Protein AF-A0A952FE81-F1 (afdb_monomer_lite)

Radius of gyration: 19.21 Å; chains: 1; bounding box: 41×21×60 Å

Secondary structure (DSSP, 8-state):
--EEE--GGGTT-EEESS-HHHHHHHHTTS-S-HHHHHHHS--SS---EEEETT-HHHHHH-SHHHHHHHTT-EEEESSSTTHHHHSHHHHHHHHHHHHHTTT-

Structure (mmCIF, N/CA/C/O backbone):
data_AF-A0A952FE81-F1
#
_entry.id   AF-A0A952FE81-F1
#
loop_
_atom_site.group_PDB
_atom_site.id
_atom_site.type_symbol
_atom_site.label_atom_id
_atom_site.label_alt_id
_atom_site.label_comp_id
_atom_site.label_asym_id
_atom_site.label_entity_id
_atom_site.label_seq_id
_atom_site.pdbx_PDB_ins_code
_atom_site.Cartn_x
_atom_site.Cartn_y
_atom_site.Cartn_z
_atom_site.occupancy
_atom_site.B_iso_or_equiv
_atom_site.auth_seq_id
_atom_site.auth_comp_id
_atom_site.auth_asym_id
_atom_site.auth_atom_id
_atom_site.pdbx_PDB_model_num
ATOM 1 N N . HIS A 1 1 ? 15.187 -2.087 -17.226 1.00 66.25 1 HIS A N 1
ATOM 2 C CA . HIS A 1 1 ? 14.173 -2.955 -16.595 1.00 66.25 1 HIS A CA 1
ATOM 3 C C . HIS A 1 1 ? 12.855 -2.678 -17.304 1.00 66.25 1 HIS A C 1
ATOM 5 O O . HIS A 1 1 ? 12.380 -1.556 -17.210 1.00 66.25 1 HIS A O 1
ATOM 11 N N . GLY A 1 2 ? 12.369 -3.620 -18.119 1.00 85.38 2 GLY A N 1
ATOM 12 C CA . GLY A 1 2 ? 11.178 -3.462 -18.975 1.00 85.38 2 GLY A CA 1
ATOM 13 C C . GLY A 1 2 ? 11.472 -3.255 -20.466 1.00 85.38 2 GLY A C 1
ATOM 14 O O . GLY A 1 2 ? 10.585 -3.418 -21.299 1.00 85.38 2 GLY A O 1
ATOM 15 N N . THR A 1 3 ? 12.717 -2.936 -20.821 1.00 92.44 3 THR A N 1
ATOM 16 C CA . THR A 1 3 ? 13.137 -2.745 -22.209 1.00 92.44 3 THR A CA 1
ATOM 17 C C . THR A 1 3 ? 14.528 -3.307 -22.478 1.00 92.44 3 THR A C 1
ATOM 19 O O . THR A 1 3 ? 15.324 -3.453 -21.545 1.00 92.44 3 THR A O 1
ATOM 22 N N . TYR A 1 4 ? 14.810 -3.606 -23.746 1.00 92.94 4 TYR A N 1
ATOM 23 C CA . TYR A 1 4 ? 16.105 -4.061 -24.251 1.00 92.94 4 TYR A CA 1
ATOM 24 C C . TYR A 1 4 ? 16.434 -3.392 -25.594 1.00 92.94 4 TYR A C 1
ATOM 26 O O . TYR A 1 4 ? 15.533 -2.917 -26.286 1.00 92.94 4 TYR A O 1
ATOM 34 N N . GLU A 1 5 ? 17.717 -3.334 -25.950 1.00 95.25 5 GLU A N 1
ATOM 35 C CA . GLU A 1 5 ? 18.153 -2.836 -27.260 1.00 95.25 5 GLU A CA 1
ATOM 36 C C . GLU A 1 5 ? 17.913 -3.903 -28.337 1.00 95.25 5 GLU A C 1
ATOM 38 O O . GLU A 1 5 ? 18.290 -5.066 -28.169 1.00 95.25 5 GLU A O 1
ATOM 43 N N . GLY A 1 6 ? 17.253 -3.514 -29.428 1.00 91.25 6 GLY A N 1
ATOM 44 C CA . GLY A 1 6 ? 16.987 -4.382 -30.571 1.00 91.25 6 GLY A CA 1
ATOM 45 C C . GLY A 1 6 ? 18.263 -4.757 -31.326 1.00 91.25 6 GLY A C 1
ATOM 46 O O . GLY A 1 6 ? 19.262 -4.041 -31.304 1.00 91.25 6 GLY A O 1
ATOM 47 N N . THR A 1 7 ? 18.226 -5.897 -32.015 1.00 92.94 7 THR A N 1
ATOM 48 C CA . THR A 1 7 ? 19.333 -6.390 -32.852 1.00 92.94 7 THR A CA 1
ATOM 49 C C . THR A 1 7 ? 18.818 -6.717 -34.254 1.00 92.94 7 THR A C 1
ATOM 51 O O . THR A 1 7 ? 17.619 -6.930 -34.440 1.00 92.94 7 THR A O 1
ATOM 54 N N . GLY A 1 8 ? 19.702 -6.745 -35.255 1.00 91.88 8 GLY A N 1
ATOM 55 C CA . GLY A 1 8 ? 19.310 -7.015 -36.642 1.00 91.88 8 GLY A CA 1
ATOM 56 C C . GLY A 1 8 ? 18.450 -5.890 -37.226 1.00 91.88 8 GLY A C 1
ATOM 57 O O . GLY A 1 8 ? 18.853 -4.733 -37.214 1.00 91.88 8 GLY A O 1
ATOM 58 N N . GLU A 1 9 ? 17.253 -6.211 -37.719 1.00 91.88 9 GLU A N 1
ATOM 59 C CA . GLU A 1 9 ? 16.331 -5.228 -38.324 1.00 91.88 9 GLU A CA 1
ATOM 60 C C . GLU A 1 9 ? 15.828 -4.152 -37.338 1.00 91.88 9 GLU A C 1
ATOM 62 O O . GLU A 1 9 ? 15.322 -3.102 -37.747 1.00 91.88 9 GLU A O 1
ATOM 67 N N . ASP A 1 10 ? 15.992 -4.392 -36.035 1.00 91.19 10 ASP A N 1
ATOM 68 C CA . ASP A 1 10 ? 15.625 -3.473 -34.957 1.00 91.19 10 ASP A CA 1
ATOM 69 C C . ASP A 1 10 ? 16.833 -2.803 -34.282 1.00 91.19 10 ASP A C 1
ATOM 71 O O . ASP A 1 10 ? 16.691 -2.211 -33.210 1.00 91.19 10 ASP A O 1
ATOM 75 N N . GLU A 1 11 ? 18.020 -2.867 -34.893 1.00 94.56 11 GLU A N 1
ATOM 76 C CA . GLU A 1 11 ? 19.221 -2.204 -34.379 1.00 94.56 11 GLU A CA 1
ATOM 77 C C . GLU A 1 11 ? 18.988 -0.693 -34.166 1.00 94.56 11 GLU A C 1
ATOM 79 O O . GLU A 1 11 ? 18.417 0.009 -35.004 1.00 94.56 11 GLU A O 1
ATOM 84 N N . GLY A 1 12 ? 19.393 -0.195 -32.993 1.00 93.12 12 GLY A N 1
ATOM 85 C CA . GLY A 1 12 ? 19.182 1.196 -32.575 1.00 93.12 12 GLY A CA 1
ATOM 86 C C . GLY A 1 12 ? 17.791 1.510 -32.005 1.00 93.12 12 GLY A C 1
ATOM 87 O O . GLY A 1 12 ? 17.541 2.657 -31.629 1.00 93.12 12 GLY A O 1
ATOM 88 N N . LYS A 1 13 ? 16.882 0.528 -31.905 1.00 94.88 13 LYS A N 1
ATOM 89 C CA . LYS A 1 13 ? 15.572 0.692 -31.249 1.00 94.88 13 LYS A CA 1
ATOM 90 C C . LYS A 1 13 ? 15.590 0.157 -29.816 1.00 94.88 13 LYS A C 1
ATOM 92 O O . LYS A 1 13 ? 16.225 -0.852 -29.525 1.00 94.88 13 LYS A O 1
ATOM 97 N N . GLN A 1 14 ? 14.807 0.788 -28.941 1.00 94.12 14 GLN A N 1
ATOM 98 C CA . GLN A 1 14 ? 14.506 0.273 -27.604 1.00 94.12 14 GLN A CA 1
ATOM 99 C C . GLN A 1 14 ? 13.172 -0.490 -27.645 1.00 94.12 14 GLN A C 1
ATOM 101 O O . GLN A 1 14 ? 12.123 0.108 -27.889 1.00 94.12 14 GLN A O 1
ATOM 106 N N . LEU A 1 15 ? 13.202 -1.801 -27.414 1.00 94.25 15 LEU A N 1
ATOM 107 C CA . LEU A 1 15 ? 12.035 -2.686 -27.473 1.00 94.25 15 LEU A CA 1
ATOM 108 C C . LEU A 1 15 ? 11.533 -3.046 -26.071 1.00 94.25 15 LEU A C 1
ATOM 110 O O . LEU A 1 15 ? 12.311 -3.072 -25.118 1.00 94.25 15 LEU A O 1
ATOM 114 N N . LEU A 1 16 ? 10.232 -3.328 -25.932 1.00 94.06 16 LEU A N 1
ATOM 115 C CA . LEU A 1 16 ? 9.645 -3.800 -24.672 1.00 94.06 16 LEU A CA 1
ATOM 116 C C . LEU A 1 16 ? 10.014 -5.266 -24.442 1.00 94.06 16 LEU A C 1
ATOM 118 O O . LEU A 1 16 ? 9.862 -6.093 -25.336 1.00 94.06 16 LEU A O 1
ATOM 122 N N . SER A 1 17 ? 10.431 -5.608 -23.223 1.00 93.62 17 SER A N 1
ATOM 123 C CA . SER A 1 17 ? 10.694 -7.000 -22.826 1.00 93.62 17 SER A CA 1
ATOM 124 C C . SER A 1 17 ? 9.420 -7.781 -22.475 1.00 93.62 17 SER A C 1
ATOM 126 O O . SER A 1 17 ? 9.507 -8.871 -21.916 1.00 93.62 17 SER A O 1
ATOM 128 N N . PHE A 1 18 ? 8.248 -7.201 -22.726 1.00 92.19 18 PHE A N 1
ATOM 129 C CA . PHE A 1 18 ? 6.934 -7.734 -22.388 1.00 92.19 18 PHE A CA 1
ATOM 130 C C . PHE A 1 18 ? 5.891 -7.251 -23.406 1.00 92.19 18 PHE A C 1
ATOM 132 O O . PHE A 1 18 ? 6.119 -6.290 -24.144 1.00 92.19 18 PHE A O 1
ATOM 139 N N . ASP A 1 19 ? 4.737 -7.912 -23.429 1.00 94.19 19 ASP A N 1
ATOM 140 C CA . ASP A 1 19 ? 3.601 -7.504 -24.251 1.00 94.19 19 ASP A CA 1
ATOM 141 C C . ASP A 1 19 ? 2.802 -6.394 -23.548 1.00 94.19 19 ASP A C 1
ATOM 143 O O . ASP A 1 19 ? 2.278 -6.585 -22.445 1.00 94.19 19 ASP A O 1
ATOM 147 N N . ARG A 1 20 ? 2.704 -5.229 -24.196 1.00 93.31 20 ARG A N 1
ATOM 148 C CA . ARG A 1 20 ? 1.984 -4.067 -23.658 1.00 93.31 20 ARG A CA 1
ATOM 149 C C . ARG A 1 20 ? 0.499 -4.339 -23.436 1.00 93.31 20 ARG A C 1
ATOM 151 O O . ARG A 1 20 ? -0.084 -3.747 -22.530 1.00 93.31 20 ARG A O 1
ATOM 158 N N . ASP A 1 21 ? -0.116 -5.192 -24.253 1.00 95.44 21 ASP A N 1
ATOM 159 C CA . ASP A 1 21 ? -1.555 -5.441 -24.181 1.00 95.44 21 ASP A CA 1
ATOM 160 C C . ASP A 1 21 ? -1.862 -6.326 -22.971 1.00 95.44 21 ASP A C 1
ATOM 162 O O . ASP A 1 21 ? -2.853 -6.108 -22.272 1.00 95.44 21 ASP A O 1
ATOM 166 N N . VAL A 1 22 ? -0.951 -7.252 -22.647 1.00 93.75 22 VAL A N 1
ATOM 167 C CA . VAL A 1 22 ? -1.009 -8.055 -21.419 1.00 93.75 22 VAL A CA 1
ATOM 168 C C . VAL A 1 22 ? -0.844 -7.169 -20.185 1.00 93.75 22 VAL A C 1
ATOM 170 O O . VAL A 1 22 ? -1.650 -7.263 -19.260 1.00 93.75 22 VAL A O 1
ATOM 173 N N . GLU A 1 23 ? 0.152 -6.279 -20.166 1.00 91.12 23 GLU A N 1
ATOM 174 C CA . GLU A 1 23 ? 0.347 -5.352 -19.043 1.00 91.12 23 GLU A CA 1
ATOM 175 C C . GLU A 1 23 ? -0.875 -4.435 -18.861 1.00 91.12 23 GLU A C 1
ATOM 177 O O . GLU A 1 23 ? -1.411 -4.313 -17.758 1.00 91.12 23 GLU A O 1
ATOM 182 N N . THR A 1 24 ? -1.388 -3.866 -19.953 1.00 91.06 24 THR A N 1
ATOM 183 C CA . THR A 1 24 ? -2.587 -3.014 -19.941 1.00 91.06 24 THR A CA 1
ATOM 184 C C . THR A 1 24 ? -3.805 -3.762 -19.402 1.00 91.06 24 THR A C 1
ATOM 186 O O . THR A 1 24 ? -4.547 -3.225 -18.578 1.00 91.06 24 THR A O 1
ATOM 189 N N . ALA A 1 25 ? -4.007 -5.015 -19.820 1.00 93.12 25 ALA A N 1
ATOM 190 C CA . ALA A 1 25 ? -5.099 -5.840 -19.320 1.00 93.12 25 ALA A CA 1
ATOM 191 C C . ALA A 1 25 ? -4.997 -6.062 -17.804 1.00 93.12 25 ALA A C 1
ATOM 193 O O . ALA A 1 25 ? -6.015 -5.974 -17.123 1.00 93.12 25 ALA A O 1
ATOM 194 N N . ILE A 1 26 ? -3.790 -6.277 -17.265 1.00 87.56 26 ILE A N 1
ATOM 195 C CA . ILE A 1 26 ? -3.563 -6.398 -15.817 1.00 87.56 26 ILE A CA 1
ATOM 196 C C . ILE A 1 26 ? -3.952 -5.097 -15.107 1.00 87.56 26 ILE A C 1
ATOM 198 O O . ILE A 1 26 ? -4.749 -5.135 -14.168 1.00 87.56 26 ILE A O 1
ATOM 202 N N . TYR A 1 27 ? -3.462 -3.943 -15.568 1.00 83.69 27 TYR A N 1
ATOM 203 C CA . TYR A 1 27 ? -3.766 -2.655 -14.933 1.00 83.69 27 TYR A CA 1
ATOM 204 C C . TYR A 1 27 ? -5.252 -2.286 -15.002 1.00 83.69 27 TYR A C 1
ATOM 206 O O . TYR A 1 27 ? -5.780 -1.743 -14.034 1.00 83.69 27 TYR A O 1
ATOM 214 N N . ASN A 1 28 ? -5.958 -2.660 -16.071 1.00 87.81 28 ASN A N 1
ATOM 215 C CA . ASN A 1 28 ? -7.406 -2.455 -16.192 1.00 87.81 28 ASN A CA 1
ATOM 216 C C . ASN A 1 28 ? -8.235 -3.277 -15.187 1.00 87.81 28 ASN A C 1
ATOM 218 O O . ASN A 1 28 ? -9.422 -3.006 -15.013 1.00 87.81 28 ASN A O 1
ATOM 222 N N . THR A 1 29 ? -7.641 -4.278 -14.523 1.00 83.56 29 THR A N 1
ATOM 223 C CA . THR A 1 29 ? -8.301 -4.998 -13.418 1.00 83.56 29 THR A CA 1
ATOM 224 C C . THR A 1 29 ? -8.127 -4.319 -12.062 1.00 83.56 29 THR A C 1
ATOM 226 O O . THR A 1 29 ? -8.809 -4.693 -11.104 1.00 83.56 29 THR A O 1
ATOM 229 N N . LEU A 1 30 ? -7.237 -3.326 -11.952 1.00 80.38 30 LEU A N 1
ATOM 230 C CA . LEU A 1 30 ? -7.035 -2.608 -10.702 1.00 80.38 30 LEU A CA 1
ATOM 231 C C . LEU A 1 30 ? -8.149 -1.568 -10.519 1.00 80.38 30 LEU A C 1
ATOM 233 O O . LEU A 1 30 ? -8.384 -0.756 -11.412 1.00 80.38 30 LEU A O 1
ATOM 237 N N . PRO A 1 31 ? -8.845 -1.564 -9.369 1.00 76.94 31 PRO A N 1
ATOM 238 C CA . PRO A 1 31 ? -9.919 -0.614 -9.125 1.00 76.94 31 PRO A CA 1
ATOM 239 C C . PRO A 1 31 ? -9.364 0.810 -9.001 1.00 76.94 31 PRO A C 1
ATOM 241 O O . PRO A 1 31 ? -8.678 1.144 -8.036 1.00 76.94 31 PRO A O 1
ATOM 244 N N . ASP A 1 32 ? -9.719 1.665 -9.956 1.00 80.12 32 ASP A N 1
ATOM 245 C CA . ASP A 1 32 ? -9.395 3.097 -9.998 1.00 80.12 32 ASP A CA 1
ATOM 246 C C . ASP A 1 32 ? -10.377 3.965 -9.182 1.00 80.12 32 ASP A C 1
ATOM 248 O O . ASP A 1 32 ? -10.134 5.142 -8.915 1.00 80.12 32 ASP A O 1
ATOM 252 N N . ASN A 1 33 ? -11.485 3.373 -8.734 1.00 84.69 33 ASN A N 1
ATOM 253 C CA . ASN A 1 33 ? -12.623 4.045 -8.109 1.00 84.69 33 ASN A CA 1
ATOM 254 C C . ASN A 1 33 ? -12.865 3.601 -6.655 1.00 84.69 33 ASN A C 1
ATOM 256 O O . ASN A 1 33 ? -13.999 3.637 -6.159 1.00 84.69 33 ASN A O 1
ATOM 260 N N . LEU A 1 34 ? -11.801 3.187 -5.960 1.00 82.88 34 LEU A N 1
ATOM 261 C CA . LEU A 1 34 ? -11.879 2.548 -4.645 1.00 82.88 34 LEU A CA 1
ATOM 262 C C . LEU A 1 34 ? -12.677 3.379 -3.620 1.00 82.88 34 LEU A C 1
ATOM 264 O O . LEU A 1 34 ? -13.403 2.810 -2.809 1.00 82.88 34 LEU A O 1
ATOM 268 N N . GLU A 1 35 ? -12.614 4.716 -3.656 1.00 83.69 35 GLU A N 1
ATOM 269 C CA . GLU A 1 35 ? -13.396 5.559 -2.737 1.00 83.69 35 GLU A CA 1
ATOM 270 C C . GLU A 1 35 ? -14.910 5.398 -2.949 1.00 83.69 35 GLU A C 1
ATOM 272 O O . GLU A 1 35 ? -15.661 5.227 -1.984 1.00 83.69 35 GLU A O 1
ATOM 277 N N . ALA A 1 36 ? -15.373 5.433 -4.200 1.00 88.19 36 ALA A N 1
ATOM 278 C CA . ALA A 1 36 ? -16.784 5.242 -4.526 1.00 88.19 36 ALA A CA 1
ATOM 279 C C . ALA A 1 36 ? -17.240 3.818 -4.174 1.00 88.19 36 ALA A C 1
ATOM 281 O O . ALA A 1 36 ? -18.333 3.631 -3.630 1.00 88.19 36 ALA A O 1
ATOM 282 N N . LEU A 1 37 ? -16.374 2.829 -4.414 1.00 88.31 37 LEU A N 1
ATOM 28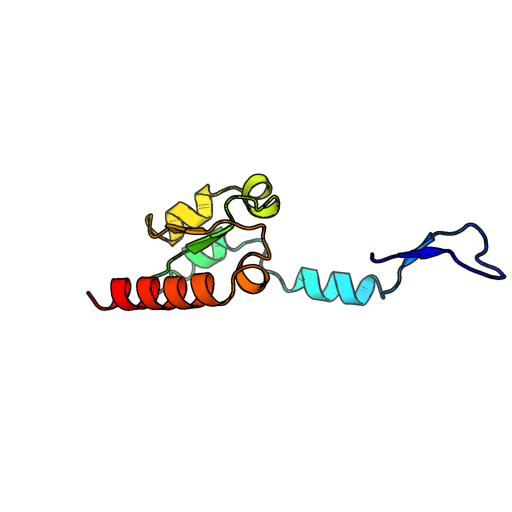3 C CA . LEU A 1 37 ? -16.625 1.434 -4.072 1.00 88.31 37 LEU A CA 1
ATOM 284 C C . LEU A 1 37 ? -16.788 1.248 -2.559 1.00 88.31 37 LEU A C 1
ATOM 286 O O . LEU A 1 37 ? -17.775 0.656 -2.130 1.00 88.31 37 LEU A O 1
ATOM 290 N N . LEU A 1 38 ? -15.894 1.818 -1.747 1.00 89.69 38 LEU A N 1
ATOM 291 C CA . LEU A 1 38 ? -15.970 1.737 -0.284 1.00 89.69 38 LEU A CA 1
ATOM 292 C C . LEU A 1 38 ? -17.153 2.518 0.303 1.00 89.69 38 LEU A C 1
ATOM 294 O O . LEU A 1 38 ? -17.706 2.104 1.320 1.00 89.69 38 LEU A O 1
ATOM 298 N N . LYS A 1 39 ? -17.587 3.617 -0.332 1.00 88.44 39 LYS A N 1
ATOM 299 C CA . LYS A 1 39 ? -18.828 4.316 0.054 1.00 88.44 39 LYS A CA 1
ATOM 300 C C . LYS A 1 39 ? -20.060 3.446 -0.183 1.00 88.44 39 LYS A C 1
AT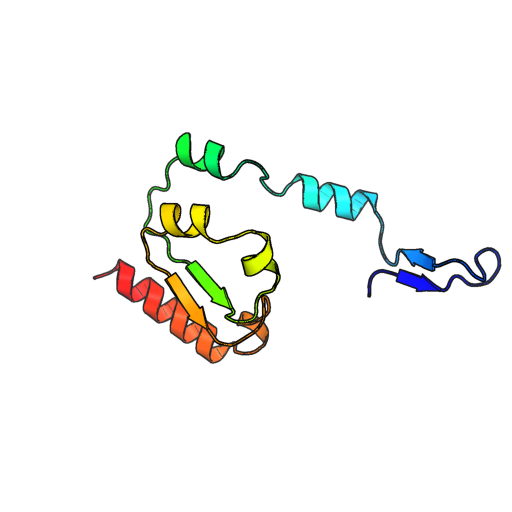OM 302 O O . LYS A 1 39 ? -20.936 3.381 0.677 1.00 88.44 39 LYS A O 1
ATOM 307 N N . ARG A 1 40 ? -20.132 2.775 -1.337 1.00 92.69 40 ARG A N 1
ATOM 308 C CA . ARG A 1 40 ? -21.260 1.901 -1.701 1.00 92.69 40 ARG A CA 1
ATOM 309 C C . ARG A 1 40 ? -21.256 0.591 -0.912 1.00 92.69 40 ARG A C 1
ATOM 311 O O . ARG A 1 40 ? -22.315 0.093 -0.537 1.00 92.69 40 ARG A O 1
ATOM 318 N N . HIS A 1 41 ? -20.071 0.055 -0.646 1.00 91.62 41 HIS A N 1
ATOM 319 C CA . HIS A 1 41 ? -19.853 -1.209 0.046 1.00 91.62 41 HIS A CA 1
ATOM 320 C C . HIS A 1 41 ? -18.855 -1.017 1.198 1.00 91.62 41 HIS A C 1
ATOM 322 O O . HIS A 1 41 ? -17.680 -1.363 1.066 1.00 91.62 41 HIS A O 1
ATOM 328 N N . PRO A 1 42 ? -19.309 -0.472 2.345 1.00 90.62 42 PRO A N 1
ATOM 329 C CA . PRO A 1 42 ? -18.433 -0.242 3.485 1.00 90.62 42 PRO A CA 1
ATOM 330 C C . PRO A 1 42 ? -17.842 -1.543 4.021 1.00 90.62 42 PRO A C 1
ATOM 332 O O . PRO A 1 42 ? -18.553 -2.545 4.167 1.00 90.62 42 PRO A O 1
ATOM 335 N N . LEU A 1 43 ? -16.560 -1.492 4.384 1.00 91.69 43 LEU A N 1
ATOM 336 C CA . LEU A 1 43 ? -15.851 -2.603 5.014 1.00 91.69 43 LEU A CA 1
ATOM 337 C C . LEU A 1 43 ? -16.569 -3.034 6.294 1.00 91.69 43 LEU A C 1
ATOM 339 O O . LEU A 1 43 ? -16.997 -2.209 7.103 1.00 91.69 43 LEU A O 1
ATOM 343 N N . LYS A 1 44 ? -16.695 -4.349 6.469 1.00 92.69 44 LYS A N 1
ATOM 344 C CA . LYS A 1 44 ? -17.337 -4.971 7.638 1.00 92.69 44 LYS A CA 1
ATOM 345 C C . LYS A 1 44 ? -16.331 -5.438 8.685 1.00 92.69 44 LYS A C 1
ATOM 347 O O . LYS A 1 44 ? -16.725 -6.023 9.686 1.00 92.69 44 LYS A O 1
ATOM 352 N N . CYS A 1 45 ? -15.049 -5.170 8.456 1.00 92.62 45 CYS A N 1
ATOM 353 C CA . CYS A 1 45 ? -13.957 -5.553 9.330 1.00 92.62 45 CYS A CA 1
ATOM 354 C C . CYS A 1 45 ? -13.046 -4.357 9.653 1.00 92.62 45 CYS A C 1
ATOM 356 O O . CYS A 1 45 ? -13.022 -3.357 8.923 1.00 92.62 45 CYS A O 1
ATOM 358 N N . PRO A 1 46 ? -12.289 -4.444 10.756 1.00 93.12 46 PRO A N 1
ATOM 359 C CA . PRO A 1 46 ? -11.232 -3.494 11.055 1.00 93.12 46 PRO A CA 1
ATOM 360 C C . PRO A 1 46 ? -10.113 -3.584 9.988 1.00 93.12 46 PRO A C 1
ATOM 362 O O . PRO A 1 46 ? -9.787 -4.671 9.527 1.00 93.12 46 PRO A O 1
ATOM 365 N N . VAL A 1 47 ? -9.506 -2.451 9.606 1.00 94.81 47 VAL A N 1
ATOM 366 C CA . VAL A 1 47 ? -8.393 -2.384 8.641 1.00 94.81 47 VAL A CA 1
ATOM 367 C C . VAL A 1 47 ? -7.266 -1.523 9.198 1.00 94.81 47 VAL A C 1
ATOM 369 O O . VAL A 1 47 ? -7.517 -0.466 9.775 1.00 94.81 47 VAL A O 1
ATOM 372 N N . THR A 1 48 ? -6.031 -1.979 9.002 1.00 96.88 48 THR A N 1
ATOM 373 C CA . THR A 1 48 ? -4.803 -1.233 9.288 1.00 96.88 48 THR A CA 1
ATOM 374 C C . THR A 1 48 ? -4.043 -1.008 7.986 1.00 96.88 48 THR A C 1
ATOM 376 O O . THR A 1 48 ? -4.220 -1.765 7.030 1.00 96.88 48 THR A O 1
ATOM 379 N N . PHE A 1 49 ? -3.180 -0.002 7.952 1.00 96.06 49 PHE A N 1
ATOM 380 C CA . PHE A 1 49 ? -2.222 0.190 6.869 1.00 96.06 49 PHE A CA 1
ATOM 381 C C . PHE A 1 49 ? -0.799 0.090 7.408 1.00 96.06 49 PHE A C 1
ATOM 383 O O . PHE A 1 49 ? -0.477 0.684 8.437 1.00 96.06 49 PHE A O 1
ATOM 390 N N . ILE A 1 50 ? 0.051 -0.645 6.693 1.00 97.12 50 ILE A N 1
ATOM 391 C CA . ILE A 1 50 ? 1.480 -0.757 6.979 1.00 97.12 50 ILE A CA 1
ATOM 392 C C . ILE A 1 50 ? 2.224 -0.235 5.752 1.00 97.12 50 ILE A C 1
ATOM 394 O O . ILE A 1 50 ? 2.080 -0.796 4.667 1.00 97.12 50 ILE A O 1
ATOM 398 N N . GLY A 1 51 ? 2.988 0.843 5.915 1.00 96.19 51 GLY A N 1
ATOM 399 C CA . GLY A 1 51 ? 3.704 1.498 4.820 1.00 96.19 51 GLY A CA 1
ATOM 400 C C . GLY A 1 51 ? 5.210 1.591 5.043 1.00 96.19 51 GLY A C 1
ATOM 401 O O . GLY A 1 51 ? 5.687 1.632 6.177 1.00 96.19 51 GLY A O 1
ATOM 402 N N . GLY A 1 52 ? 5.961 1.691 3.946 1.00 96.69 52 GLY A N 1
ATOM 403 C CA . GLY A 1 52 ? 7.392 1.991 3.963 1.00 96.69 52 GLY A CA 1
ATOM 404 C C . GLY A 1 52 ? 7.650 3.497 4.041 1.00 96.69 52 GLY A C 1
ATOM 405 O O . GLY A 1 52 ? 7.108 4.274 3.253 1.00 96.69 52 GLY A O 1
ATOM 406 N N . ARG A 1 53 ? 8.502 3.940 4.971 1.00 95.38 53 ARG A N 1
ATOM 407 C CA . ARG A 1 53 ? 8.846 5.360 5.197 1.00 95.38 53 ARG A CA 1
ATOM 408 C C . ARG A 1 53 ? 9.510 6.022 3.987 1.00 95.38 53 ARG A C 1
ATOM 410 O O . ARG A 1 53 ? 9.470 7.245 3.857 1.00 95.38 53 ARG A O 1
ATOM 417 N N . GLN A 1 54 ? 10.128 5.229 3.116 1.00 96.31 54 GLN A N 1
ATOM 418 C CA . GLN A 1 54 ? 10.823 5.690 1.917 1.00 96.31 54 GLN A CA 1
ATOM 419 C C . GLN A 1 54 ? 10.036 5.380 0.633 1.00 96.31 54 GLN A C 1
ATO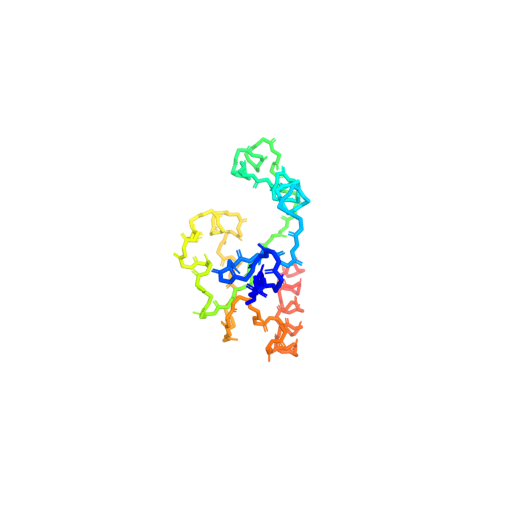M 421 O O . GLN A 1 54 ? 10.567 5.611 -0.450 1.00 96.31 54 GLN A O 1
ATOM 426 N N . SER A 1 55 ? 8.784 4.903 0.722 1.00 95.06 55 SER A N 1
ATOM 427 C CA . SER A 1 55 ? 7.955 4.652 -0.466 1.00 95.06 55 SER A CA 1
ATOM 428 C C . SER A 1 55 ? 7.699 5.947 -1.239 1.00 95.06 55 SER A C 1
ATOM 430 O O . SER A 1 55 ? 7.211 6.944 -0.697 1.00 95.06 55 SER A O 1
ATOM 432 N N . VAL A 1 56 ? 8.045 5.921 -2.522 1.00 92.19 56 VAL A N 1
ATOM 433 C CA . VAL A 1 56 ? 7.811 7.021 -3.463 1.00 92.19 56 VAL A CA 1
ATOM 434 C C . VAL A 1 56 ? 6.347 7.023 -3.897 1.00 92.19 56 VAL A C 1
ATOM 436 O O . VAL A 1 56 ? 5.708 8.067 -3.934 1.00 92.19 56 VAL A O 1
ATOM 439 N N . GLU A 1 57 ? 5.800 5.840 -4.119 1.00 89.06 57 GLU A N 1
ATOM 440 C CA . GLU A 1 57 ? 4.420 5.527 -4.467 1.00 89.06 57 GLU A CA 1
ATOM 441 C C . GLU A 1 57 ? 3.460 6.117 -3.434 1.00 89.06 57 GLU A C 1
ATOM 443 O O . GLU A 1 57 ? 2.522 6.824 -3.788 1.00 89.06 57 GLU A O 1
ATOM 448 N N . MET A 1 58 ? 3.737 5.928 -2.140 1.00 89.31 58 MET A N 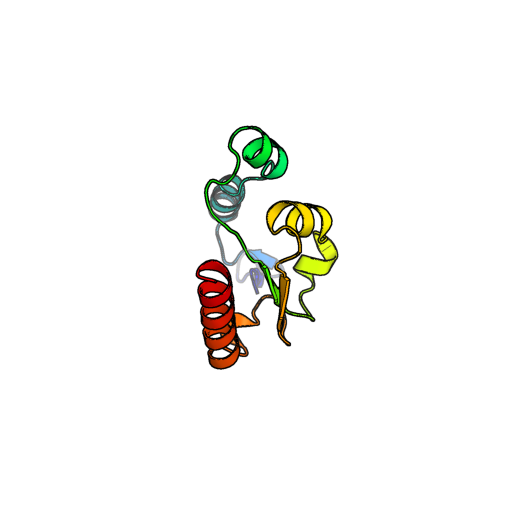1
ATOM 449 C CA . MET A 1 58 ? 2.912 6.501 -1.074 1.00 89.31 58 MET A CA 1
ATOM 450 C C . MET A 1 58 ? 2.949 8.037 -1.077 1.00 89.31 58 MET A C 1
ATOM 452 O O . MET A 1 58 ? 1.933 8.681 -0.819 1.00 89.31 58 MET A O 1
ATOM 456 N N . LYS A 1 59 ? 4.102 8.641 -1.402 1.00 87.12 59 LYS A N 1
ATOM 457 C CA . LYS A 1 59 ? 4.220 10.102 -1.544 1.00 87.12 59 LYS A CA 1
ATOM 458 C C . LYS A 1 59 ? 3.457 10.624 -2.762 1.00 87.12 59 LYS A C 1
ATOM 460 O O . LYS A 1 59 ? 2.925 11.725 -2.697 1.00 87.12 59 LYS A O 1
ATOM 465 N N . GLN A 1 60 ? 3.412 9.856 -3.848 1.00 87.75 60 GLN A N 1
ATOM 466 C CA . GLN A 1 60 ? 2.720 10.223 -5.085 1.00 87.75 60 GLN A CA 1
ATOM 467 C C . GLN A 1 60 ? 1.199 10.072 -4.968 1.00 87.75 60 GLN A C 1
ATOM 469 O O . GLN A 1 60 ? 0.466 10.959 -5.395 1.00 87.75 60 GLN A O 1
ATOM 474 N N . VAL A 1 61 ? 0.726 8.972 -4.377 1.00 84.00 61 VAL A N 1
ATOM 475 C CA . VAL A 1 61 ? -0.708 8.666 -4.232 1.00 84.00 61 VAL A CA 1
ATOM 476 C C . VAL A 1 61 ? -1.341 9.442 -3.067 1.00 84.00 61 VAL A C 1
ATOM 478 O O . VAL A 1 61 ? -2.517 9.800 -3.122 1.00 84.00 61 VAL A O 1
ATOM 481 N N . GLY A 1 62 ? -0.563 9.750 -2.024 1.00 88.19 62 GLY A N 1
ATOM 482 C CA . GLY A 1 62 ? -1.030 10.446 -0.825 1.00 88.19 62 GLY A CA 1
ATOM 483 C C . GLY A 1 62 ? -1.772 9.540 0.169 1.00 88.19 62 GLY A C 1
ATOM 484 O O . GLY A 1 62 ? -2.084 8.385 -0.108 1.00 88.19 62 GLY A O 1
ATOM 485 N N . MET A 1 63 ? -2.053 10.073 1.365 1.00 90.88 63 MET A N 1
ATOM 486 C CA . MET A 1 63 ? -2.577 9.293 2.504 1.00 90.88 63 MET A CA 1
ATOM 487 C C . MET A 1 63 ? -4.048 9.550 2.844 1.00 90.88 63 MET A C 1
ATOM 489 O O . MET A 1 63 ? -4.620 8.827 3.656 1.00 90.88 63 MET A O 1
ATOM 493 N N . GLY A 1 64 ? -4.700 10.532 2.213 1.00 90.06 64 GLY A N 1
ATOM 494 C CA . GLY A 1 64 ? -6.024 10.993 2.647 1.00 90.06 64 GLY A CA 1
ATOM 495 C C . GLY A 1 64 ? -7.121 9.922 2.593 1.00 90.06 64 GLY A C 1
ATOM 496 O O . GLY A 1 64 ? -7.985 9.874 3.468 1.00 90.06 64 GLY A O 1
ATOM 497 N N . MET A 1 65 ? -7.099 9.037 1.592 1.00 88.69 65 MET A N 1
ATOM 498 C CA . MET A 1 65 ? -8.022 7.899 1.544 1.00 88.69 65 MET A CA 1
ATOM 499 C C . MET A 1 65 ? -7.649 6.835 2.582 1.00 88.69 65 MET A C 1
ATOM 501 O O . MET A 1 65 ? -8.515 6.371 3.324 1.00 88.69 65 MET A O 1
ATOM 505 N N . THR A 1 66 ? -6.366 6.482 2.655 1.00 91.50 66 THR A N 1
ATOM 506 C CA . THR A 1 66 ? -5.825 5.501 3.600 1.00 91.50 66 THR A CA 1
ATOM 507 C C . THR A 1 66 ? -6.197 5.850 5.037 1.00 91.50 66 THR A C 1
ATOM 509 O O . THR A 1 66 ? -6.744 5.011 5.743 1.00 91.50 66 THR A O 1
ATOM 512 N N . GLU A 1 67 ? -5.992 7.098 5.455 1.00 92.94 67 GLU A N 1
ATOM 513 C CA . GLU A 1 67 ? -6.328 7.590 6.796 1.00 92.94 67 GLU A CA 1
ATOM 514 C C . GLU A 1 67 ? -7.821 7.458 7.117 1.00 92.94 67 GLU A C 1
ATOM 516 O O . GLU A 1 67 ? -8.183 6.993 8.202 1.00 92.94 67 GLU A O 1
ATOM 521 N N . LYS A 1 68 ? -8.701 7.800 6.163 1.00 90.00 68 LYS A N 1
ATOM 522 C CA . LYS A 1 68 ? -10.159 7.659 6.323 1.00 90.00 68 LYS A CA 1
ATOM 523 C C . LYS A 1 68 ? -10.574 6.199 6.500 1.00 90.00 68 LYS A C 1
ATOM 525 O O . LYS A 1 68 ? -11.424 5.901 7.337 1.00 90.00 68 LYS A O 1
ATOM 530 N N . VAL A 1 69 ? -9.993 5.295 5.712 1.00 91.44 69 VAL A N 1
ATOM 531 C CA . VAL A 1 69 ? -10.346 3.866 5.714 1.00 91.44 69 VAL A CA 1
ATOM 532 C C . VAL A 1 69 ? -9.823 3.168 6.967 1.00 91.44 69 VAL A C 1
ATOM 534 O O . VAL A 1 69 ? -10.551 2.407 7.609 1.00 91.44 69 VAL A O 1
ATOM 537 N N . THR A 1 70 ? -8.580 3.446 7.354 1.00 94.19 70 THR A N 1
ATOM 538 C CA . THR A 1 70 ? -7.948 2.804 8.514 1.00 94.19 70 THR A CA 1
ATOM 539 C C . THR A 1 70 ? -8.373 3.418 9.839 1.00 94.19 70 THR A C 1
ATOM 541 O O . THR A 1 70 ? -8.222 2.778 10.882 1.00 94.19 70 THR A O 1
ATOM 544 N N . LYS A 1 71 ? -8.946 4.630 9.822 1.00 92.44 71 LYS A N 1
ATOM 545 C CA . LYS A 1 71 ? -9.292 5.407 11.022 1.00 92.44 71 LYS A CA 1
ATOM 546 C C . LYS A 1 71 ? -8.065 5.637 11.913 1.00 92.44 71 LYS A C 1
ATOM 548 O O . LYS A 1 71 ? -8.122 5.444 13.122 1.00 92.44 71 LYS A O 1
ATOM 553 N N . GLY A 1 72 ? -6.937 5.977 11.290 1.00 91.44 72 GLY A N 1
ATOM 554 C CA . GLY A 1 72 ? -5.674 6.261 11.980 1.00 91.44 72 GLY A CA 1
ATOM 555 C C . GLY A 1 72 ? -4.857 5.034 12.397 1.00 91.44 72 GLY A C 1
ATOM 556 O O . GLY A 1 72 ? -3.769 5.198 12.941 1.00 91.44 72 GLY A O 1
ATOM 557 N N . ARG A 1 73 ? -5.318 3.806 12.118 1.00 95.44 73 ARG A N 1
ATOM 558 C CA . ARG A 1 73 ? -4.536 2.578 12.347 1.00 95.44 73 ARG A CA 1
ATOM 559 C C . ARG A 1 73 ? -3.487 2.426 11.253 1.00 95.44 73 ARG A C 1
ATOM 561 O O . ARG A 1 73 ? -3.711 1.775 10.235 1.00 95.44 73 ARG A O 1
ATOM 568 N N . ILE A 1 74 ? -2.380 3.131 11.446 1.00 96.38 74 ILE A N 1
ATOM 569 C CA . ILE A 1 74 ? -1.284 3.250 10.491 1.00 96.38 74 ILE A CA 1
ATOM 570 C C . ILE A 1 74 ? 0.020 2.926 11.210 1.00 96.38 74 ILE A C 1
ATOM 572 O O . ILE A 1 74 ? 0.326 3.499 12.253 1.00 96.38 74 ILE A O 1
ATOM 576 N N . MET A 1 75 ? 0.803 2.026 10.626 1.00 96.88 75 MET A N 1
ATOM 577 C CA . MET A 1 75 ? 2.148 1.683 11.075 1.00 96.88 75 MET A CA 1
ATOM 578 C C . MET A 1 75 ? 3.127 1.946 9.935 1.00 96.88 75 MET A C 1
ATOM 580 O O . MET A 1 75 ? 2.834 1.666 8.774 1.00 96.88 75 MET A O 1
ATOM 584 N N . MET A 1 76 ? 4.297 2.489 10.261 1.00 96.38 76 MET A N 1
ATOM 585 C CA . MET A 1 76 ? 5.315 2.825 9.270 1.00 96.38 76 MET A CA 1
ATOM 586 C C . MET A 1 76 ? 6.617 2.106 9.595 1.00 96.38 76 MET A C 1
ATOM 588 O O . MET A 1 76 ? 7.144 2.256 10.696 1.00 96.38 76 MET A O 1
ATOM 592 N N . LEU A 1 77 ? 7.149 1.375 8.622 1.00 97.12 77 LEU A N 1
ATOM 593 C CA . LEU A 1 77 ? 8.430 0.687 8.713 1.00 97.12 77 LEU A CA 1
ATOM 594 C C . LEU A 1 77 ? 9.475 1.384 7.854 1.00 97.12 77 LEU A C 1
ATOM 596 O O . LEU A 1 77 ? 9.166 1.996 6.835 1.00 97.12 77 LEU A O 1
ATOM 600 N N . ASP A 1 78 ? 10.733 1.292 8.258 1.00 96.69 78 ASP A N 1
ATOM 601 C CA . ASP A 1 78 ? 11.836 1.666 7.380 1.00 96.69 78 ASP A CA 1
ATOM 602 C C . ASP A 1 78 ? 11.848 0.777 6.134 1.00 96.69 78 ASP A C 1
ATOM 604 O O . ASP A 1 78 ? 11.727 -0.445 6.244 1.00 96.69 78 ASP A O 1
ATOM 608 N N . GLY A 1 79 ? 12.075 1.393 4.980 1.00 96.19 79 GLY A N 1
ATOM 609 C CA . GLY A 1 79 ? 12.138 0.717 3.692 1.00 96.19 79 GLY A CA 1
ATOM 610 C C . GLY A 1 79 ? 11.346 1.443 2.613 1.00 96.19 79 GLY A C 1
ATOM 611 O O . GLY A 1 79 ? 10.605 2.400 2.887 1.00 96.19 79 GLY A O 1
ATOM 612 N N . SER A 1 80 ? 11.533 0.989 1.378 1.00 96.62 80 SER A N 1
ATOM 613 C CA . SER A 1 80 ? 10.819 1.483 0.198 1.00 96.62 80 SER A CA 1
ATOM 614 C C . SER A 1 80 ? 9.391 0.918 0.137 1.00 96.62 80 SER A C 1
ATOM 616 O O . SER A 1 80 ? 8.857 0.422 1.127 1.00 96.62 80 SER A O 1
ATOM 618 N N . HIS A 1 81 ? 8.737 0.961 -1.022 1.00 95.38 81 HIS A N 1
ATOM 619 C CA . HIS A 1 81 ? 7.505 0.191 -1.233 1.00 95.38 81 HIS A CA 1
ATOM 620 C C . HIS A 1 81 ? 7.716 -1.321 -1.124 1.00 95.38 81 HIS A C 1
ATOM 622 O O . HIS A 1 81 ? 6.801 -2.051 -0.756 1.00 95.38 81 HIS A O 1
ATOM 628 N N . LEU A 1 82 ? 8.947 -1.782 -1.353 1.00 97.00 82 LEU A N 1
ATOM 629 C CA . LEU A 1 82 ? 9.350 -3.173 -1.192 1.00 97.00 82 LEU A CA 1
ATOM 630 C C . LEU A 1 82 ? 9.818 -3.498 0.235 1.00 97.00 82 LEU A C 1
ATOM 632 O O . LEU A 1 82 ? 10.413 -4.557 0.445 1.00 97.00 82 LEU A O 1
ATOM 636 N N . PHE A 1 83 ? 9.505 -2.658 1.235 1.00 97.50 83 PHE A N 1
ATOM 637 C CA . PHE A 1 83 ? 9.835 -2.918 2.643 1.00 97.50 83 PHE A CA 1
ATOM 638 C C . PHE A 1 83 ? 9.478 -4.340 3.135 1.00 97.50 83 PHE A C 1
ATOM 640 O O . PHE A 1 83 ? 10.244 -4.862 3.953 1.00 97.50 83 PHE A O 1
ATOM 647 N N . PRO A 1 84 ? 8.411 -5.027 2.647 1.00 97.62 84 PRO A N 1
ATOM 648 C CA . PRO A 1 84 ? 8.142 -6.404 3.053 1.00 97.62 84 PRO A CA 1
ATOM 649 C C . PRO A 1 84 ? 9.259 -7.378 2.677 1.00 97.62 84 PRO A C 1
ATOM 651 O O . PRO A 1 84 ? 9.514 -8.329 3.410 1.00 97.62 84 PRO A O 1
ATOM 654 N N . MET A 1 85 ? 9.940 -7.138 1.555 1.00 97.56 85 MET A N 1
ATOM 655 C CA . MET A 1 85 ? 11.050 -7.963 1.072 1.00 97.56 85 MET A CA 1
ATOM 656 C C . MET A 1 85 ? 12.393 -7.509 1.651 1.00 97.56 85 MET A C 1
ATOM 658 O O . MET A 1 85 ? 13.265 -8.333 1.902 1.00 97.56 85 MET A O 1
ATOM 662 N N . GLU A 1 86 ? 12.555 -6.208 1.899 1.00 97.75 86 GLU A N 1
ATOM 663 C CA . GLU A 1 86 ? 13.769 -5.640 2.501 1.00 97.75 86 GLU A CA 1
ATOM 664 C C . GLU A 1 86 ? 13.898 -6.007 3.988 1.00 97.75 86 GLU A C 1
ATOM 666 O O . GLU A 1 86 ? 14.996 -6.264 4.483 1.00 97.75 86 GLU A O 1
ATOM 671 N N . LYS A 1 87 ? 12.771 -6.024 4.715 1.00 97.19 87 LYS A N 1
ATOM 672 C CA . LYS A 1 87 ? 12.703 -6.291 6.159 1.00 97.19 87 LYS A CA 1
ATOM 673 C C . LYS A 1 87 ? 11.592 -7.304 6.487 1.00 97.19 87 LYS A C 1
ATOM 675 O O . LYS A 1 87 ? 10.621 -6.955 7.169 1.00 97.19 87 LYS A O 1
ATOM 680 N N . PRO A 1 88 ? 11.723 -8.573 6.062 1.00 97.81 88 PRO A N 1
ATOM 681 C CA . PRO A 1 88 ? 10.652 -9.565 6.180 1.00 97.81 88 PRO A CA 1
ATOM 682 C C . PRO A 1 88 ? 10.267 -9.873 7.631 1.00 97.81 88 PRO A C 1
ATOM 684 O O . PRO A 1 88 ? 9.082 -9.927 7.951 1.00 97.81 88 PRO A O 1
ATOM 687 N N . LEU A 1 89 ? 11.241 -9.995 8.541 1.00 98.44 89 LEU A N 1
ATOM 688 C CA . LEU A 1 89 ? 10.965 -10.286 9.956 1.00 98.44 89 LEU A CA 1
ATOM 689 C C . LEU A 1 89 ? 10.254 -9.126 10.666 1.00 98.44 89 LEU A C 1
ATOM 691 O O . LEU A 1 89 ? 9.289 -9.344 11.394 1.00 98.44 89 LEU A O 1
ATOM 695 N N . ALA A 1 90 ? 10.691 -7.886 10.421 1.00 97.94 90 ALA A N 1
ATOM 696 C CA . ALA A 1 90 ? 10.035 -6.703 10.979 1.00 97.94 90 ALA A CA 1
ATOM 697 C C . ALA A 1 90 ? 8.612 -6.543 10.427 1.00 97.94 90 ALA A C 1
ATOM 699 O O . ALA A 1 90 ? 7.689 -6.204 11.167 1.00 97.94 90 ALA A O 1
ATOM 700 N N . THR A 1 91 ? 8.419 -6.840 9.141 1.00 98.12 91 THR A N 1
ATOM 701 C CA . THR A 1 91 ? 7.100 -6.828 8.504 1.00 98.12 91 THR A CA 1
ATOM 702 C C . THR A 1 91 ? 6.176 -7.877 9.117 1.00 98.12 91 THR A C 1
ATOM 704 O O . THR A 1 91 ? 5.057 -7.539 9.496 1.00 98.12 91 THR A O 1
ATOM 707 N N . ALA A 1 92 ? 6.648 -9.113 9.305 1.00 98.38 92 ALA A N 1
ATOM 708 C CA . ALA A 1 92 ? 5.874 -10.172 9.951 1.00 98.38 92 ALA A CA 1
ATOM 709 C C . ALA A 1 92 ? 5.455 -9.793 11.383 1.00 98.38 92 ALA A C 1
ATOM 711 O O . ALA A 1 92 ? 4.278 -9.896 11.723 1.00 98.38 92 ALA A O 1
ATOM 712 N N . ALA A 1 93 ? 6.385 -9.268 12.189 1.00 98.25 93 ALA A N 1
ATOM 713 C CA . ALA A 1 93 ? 6.090 -8.805 13.547 1.00 98.25 93 ALA A CA 1
ATOM 714 C C . ALA A 1 93 ? 5.065 -7.655 13.569 1.00 98.25 93 ALA A C 1
ATOM 716 O O . ALA A 1 93 ? 4.208 -7.583 14.448 1.00 98.25 93 ALA A O 1
ATOM 717 N N . THR A 1 94 ? 5.117 -6.765 12.577 1.00 98.06 94 THR A N 1
ATOM 718 C CA . THR A 1 94 ? 4.175 -5.643 12.441 1.00 98.06 94 THR A CA 1
ATOM 719 C C . THR A 1 94 ? 2.776 -6.125 12.065 1.00 98.06 94 THR A C 1
ATOM 721 O O . THR A 1 94 ? 1.793 -5.624 12.606 1.00 98.06 94 THR A O 1
ATOM 724 N N . ILE A 1 95 ? 2.676 -7.124 11.181 1.00 97.81 95 ILE A N 1
ATOM 725 C CA . ILE A 1 95 ? 1.405 -7.782 10.850 1.00 97.81 95 ILE A CA 1
ATOM 726 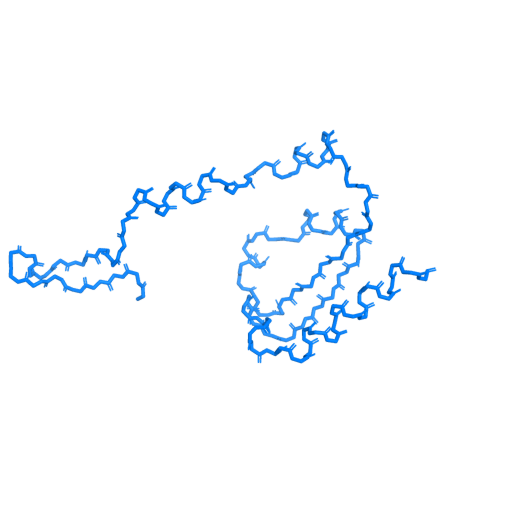C C . ILE A 1 95 ? 0.823 -8.451 12.098 1.00 97.81 95 ILE A C 1
ATOM 728 O O . ILE A 1 95 ? -0.355 -8.260 12.391 1.00 97.81 95 ILE A O 1
ATOM 732 N N . GLU A 1 96 ? 1.635 -9.185 12.862 1.00 97.94 96 GLU A N 1
ATOM 733 C CA . GLU A 1 96 ? 1.184 -9.812 14.106 1.00 97.94 96 GLU A CA 1
ATOM 734 C C . GLU A 1 96 ? 0.656 -8.771 15.104 1.00 97.94 96 GLU A C 1
ATOM 736 O O . GLU A 1 96 ? -0.454 -8.915 15.617 1.00 97.94 96 GLU A O 1
ATOM 741 N N . ALA A 1 97 ? 1.412 -7.696 15.341 1.00 96.75 97 ALA A N 1
ATOM 742 C CA . ALA A 1 97 ? 1.001 -6.616 16.234 1.00 96.75 97 ALA A CA 1
ATOM 743 C C . ALA A 1 97 ? -0.310 -5.956 15.774 1.00 96.75 97 ALA A C 1
ATOM 745 O O . ALA A 1 97 ? -1.203 -5.713 16.583 1.00 96.75 97 ALA A O 1
ATOM 746 N N . ALA A 1 98 ? -0.460 -5.713 14.470 1.00 96.25 98 ALA A N 1
ATOM 747 C CA . ALA A 1 98 ? -1.683 -5.153 13.913 1.00 96.25 98 ALA A CA 1
ATOM 748 C C . ALA A 1 98 ? -2.904 -6.060 14.116 1.00 96.25 98 ALA A C 1
ATOM 750 O O . ALA A 1 98 ? -3.982 -5.561 14.430 1.00 96.25 98 ALA A O 1
ATOM 751 N N . LEU A 1 99 ? -2.737 -7.375 13.948 1.00 95.62 99 LEU A N 1
ATOM 752 C CA . LEU A 1 99 ? -3.810 -8.343 14.172 1.00 95.62 99 LEU A CA 1
ATOM 753 C C . LEU A 1 99 ? -4.199 -8.418 15.649 1.00 95.62 99 LEU A C 1
ATOM 755 O O . LEU A 1 99 ? -5.388 -8.440 15.955 1.00 95.62 99 LEU A O 1
ATOM 759 N N . ARG A 1 100 ? -3.220 -8.403 16.563 1.00 95.31 100 ARG A N 1
ATOM 760 C CA . ARG A 1 100 ? -3.475 -8.367 18.013 1.00 95.31 100 ARG A CA 1
ATOM 761 C C . ARG A 1 100 ? -4.279 -7.128 18.412 1.00 95.31 100 ARG A C 1
ATOM 763 O O . ARG A 1 100 ? -5.288 -7.272 19.085 1.00 95.31 100 ARG A O 1
ATOM 770 N N . ASN A 1 101 ? -3.940 -5.962 17.861 1.00 92.38 101 ASN A N 1
ATOM 771 C CA . ASN A 1 101 ? -4.673 -4.710 18.089 1.00 92.38 101 ASN A CA 1
ATOM 772 C C . ASN A 1 101 ? -6.133 -4.714 17.582 1.00 92.38 101 ASN A C 1
ATOM 774 O O . ASN A 1 101 ? -6.847 -3.737 17.796 1.00 92.38 101 ASN A O 1
ATOM 778 N N . PHE A 1 102 ? -6.578 -5.732 16.835 1.00 92.44 102 PHE A N 1
ATOM 779 C CA . PHE A 1 102 ? -7.993 -5.891 16.471 1.00 92.44 102 PHE A CA 1
ATOM 780 C C . PHE A 1 102 ? -8.769 -6.796 17.429 1.00 92.44 102 PHE A C 1
ATOM 782 O O . PHE A 1 102 ? -9.996 -6.832 17.344 1.00 92.44 102 PHE A O 1
ATOM 789 N N . LEU A 1 103 ? -8.063 -7.582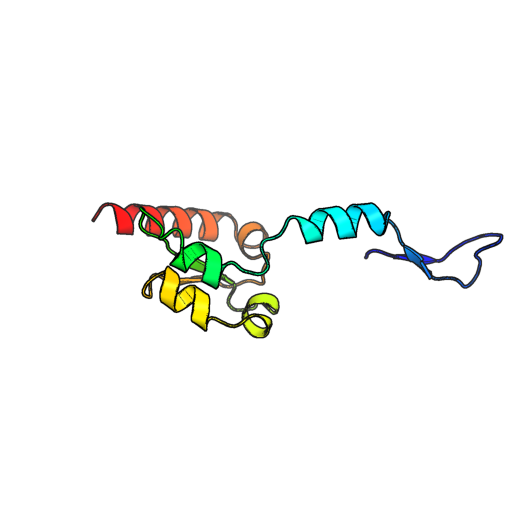 18.244 1.00 85.25 103 LEU A N 1
ATOM 790 C CA . LEU A 1 103 ? -8.645 -8.532 19.190 1.00 85.25 103 LEU A CA 1
ATOM 791 C C . LEU A 1 103 ? -8.860 -7.916 20.577 1.00 85.25 103 LEU A C 1
ATOM 793 O O . LEU A 1 103 ? -9.672 -8.447 21.335 1.00 85.25 103 LEU A O 1
ATOM 797 N N . ASP A 1 104 ? -8.145 -6.831 20.873 1.00 62.97 104 ASP A N 1
ATOM 798 C CA . ASP A 1 104 ? -8.306 -5.990 22.064 1.00 62.97 104 ASP A CA 1
ATOM 799 C C . ASP A 1 104 ? -9.455 -4.976 21.889 1.00 62.97 104 ASP A C 1
ATOM 801 O O . ASP A 1 104 ? -10.199 -4.753 22.874 1.00 62.97 104 ASP A O 1
#

pLDDT: mean 92.04, std 5.94, range [62.97, 98.44]

Foldseek 3Di:
DQWDADDDVRHPHIGGPDDPVVVVVVVVPDDPPVVVVCVVPPDPAADAEEEEPAEPVCVVVDCPVVCVNNVNRYHYDHDYRVCCVVPVPVVVVVVVVSVVVRVD

Sequence (104 aa):
HGTYEGTGEDEGKQLLSFDRDVETAIYNTLPDNLEALLKRHPLKCPVTFIGGRQSVEMKQVGMGMTEKVTKGRIMMLDGSHLFPMEKPLATAATIEAALRNFLD